Protein AF-A0A1S3XF40-F1 (afdb_monomer_lite)

Foldseek 3Di:
DPPQVVLVVVLVVLVVLLVVLLVVLVVLLVVLVVDPDLVVNVVSLVVNVVSLVVSVVSLVVLVVSLVVCVVPDDPVVSVVSVVVSVVSVVSSVVSVVSSVVSVVVSVVVVVVVVPDPDDDDPPPPPPPVPPDDPVVVVVVVVVVVVVPPD

Sequence (150 aa):
MASSTGVSEELGEIEGQISDIFRALSNGFQKLEKIKDSNRQSRQLEELTGKMKECKRLIKEFDREVKDLEYKNDADTTKMLNEKKQSMIKELNSYVALKKQYASNIENKRVDLFEGPGEGFAEENGLLASNMSNQQLMDQGNRMMDETDQ

pLDDT: mean 76.62, std 19.18, range [36.88, 96.62]

Secondary structure (DSSP, 8-state):
--TTHHHHHHHHHHHHHHHHHHHHHHHHHHHHHH---HHHHHHHHHHHHHHHHHHHHHHHHHHHHHHHHTTTS-HHHHHHHHHHHHHHHHHHHHHHHHHHHHHHHHHHHHHHHHS-S-----TTTTTGGGS--HHHHHHHHHHTSGGG--

Radius of gyration: 26.57 Å; chains: 1; bounding box: 38×33×95 Å

Organism: Nicotiana tabacum (NCBI:txid4097)

Structure (mmCIF, N/CA/C/O backbone):
data_AF-A0A1S3XF40-F1
#
_entry.id   AF-A0A1S3XF40-F1
#
loop_
_atom_site.group_PDB
_atom_site.id
_atom_site.type_symbol
_atom_site.label_atom_id
_atom_site.label_alt_id
_atom_site.label_comp_id
_atom_site.label_asym_id
_atom_site.label_entity_id
_atom_site.label_seq_id
_atom_site.pdbx_PDB_ins_code
_atom_site.Cartn_x
_atom_site.Cartn_y
_atom_site.Cartn_z
_atom_site.occupancy
_atom_site.B_iso_or_equiv
_atom_site.auth_seq_id
_atom_site.auth_comp_id
_atom_site.auth_asym_id
_atom_site.auth_atom_id
_atom_site.pdbx_PDB_model_num
ATOM 1 N N . MET A 1 1 ? 15.224 -13.657 -29.070 1.00 40.84 1 MET A N 1
ATOM 2 C CA . MET A 1 1 ? 14.413 -12.429 -29.242 1.00 40.84 1 MET A CA 1
ATOM 3 C C . MET A 1 1 ? 13.072 -12.548 -28.499 1.00 40.84 1 MET A C 1
ATOM 5 O O . MET A 1 1 ? 12.042 -12.244 -29.074 1.00 40.84 1 MET A O 1
ATOM 9 N N . ALA A 1 2 ? 13.065 -12.998 -27.235 1.00 43.81 2 ALA A N 1
ATOM 10 C CA . ALA A 1 2 ? 11.831 -13.213 -26.454 1.00 43.81 2 ALA A CA 1
ATOM 11 C C . ALA A 1 2 ? 11.806 -12.427 -25.124 1.00 43.81 2 ALA A C 1
ATOM 13 O O . ALA A 1 2 ? 10.839 -12.496 -24.380 1.00 43.81 2 ALA A O 1
ATOM 14 N N . SER A 1 3 ? 12.871 -11.680 -24.819 1.00 51.25 3 SER A N 1
ATOM 15 C CA . SER A 1 3 ? 13.116 -11.105 -23.488 1.00 51.25 3 SER A CA 1
ATOM 16 C C . SER A 1 3 ? 12.654 -9.653 -23.334 1.00 51.25 3 SER A C 1
ATOM 18 O O . SER A 1 3 ? 12.863 -9.075 -22.277 1.00 51.25 3 SER A O 1
ATOM 20 N N . SER A 1 4 ? 12.109 -9.033 -24.383 1.00 47.62 4 SER A N 1
ATOM 21 C CA . SER A 1 4 ? 11.626 -7.640 -24.345 1.00 47.62 4 SER A CA 1
ATOM 22 C C . SER A 1 4 ? 10.108 -7.576 -24.169 1.00 47.62 4 SER A C 1
ATOM 24 O O . SER A 1 4 ? 9.595 -6.678 -23.514 1.00 47.62 4 SER A O 1
ATOM 26 N N . THR A 1 5 ? 9.391 -8.551 -24.735 1.00 53.59 5 THR A N 1
ATOM 27 C CA . THR A 1 5 ? 7.933 -8.680 -24.637 1.00 53.59 5 THR A CA 1
ATOM 28 C C . THR A 1 5 ? 7.480 -9.220 -23.281 1.00 53.59 5 THR A C 1
ATOM 30 O O . THR A 1 5 ? 6.502 -8.706 -22.757 1.00 53.59 5 THR A O 1
ATOM 33 N N . GLY A 1 6 ? 8.207 -10.176 -22.685 1.00 58.50 6 GLY A N 1
ATOM 34 C CA . GLY A 1 6 ? 7.859 -10.735 -21.367 1.00 58.50 6 GLY A CA 1
ATOM 35 C C . GLY A 1 6 ? 7.890 -9.698 -20.239 1.00 58.50 6 GLY A C 1
ATOM 36 O O . GLY A 1 6 ? 6.937 -9.579 -19.489 1.00 58.50 6 GLY A O 1
ATOM 37 N N . VAL A 1 7 ? 8.913 -8.843 -20.209 1.00 59.97 7 VAL A N 1
ATOM 38 C CA . VAL A 1 7 ? 9.074 -7.839 -19.140 1.00 59.97 7 VAL A CA 1
ATOM 39 C C . VAL A 1 7 ? 8.047 -6.694 -19.255 1.00 59.97 7 VAL A C 1
ATOM 41 O O . VAL A 1 7 ? 7.649 -6.092 -18.263 1.00 59.97 7 VAL A O 1
ATOM 44 N N . SER A 1 8 ? 7.554 -6.387 -20.466 1.00 72.25 8 SER A N 1
ATOM 45 C CA . SER A 1 8 ? 6.407 -5.467 -20.621 1.00 72.25 8 SER A CA 1
ATOM 46 C C . SER A 1 8 ? 5.091 -6.075 -20.130 1.00 72.25 8 SER A C 1
ATOM 48 O O . SER A 1 8 ? 4.224 -5.338 -19.664 1.00 72.25 8 SER A O 1
ATOM 50 N N . GLU A 1 9 ? 4.933 -7.396 -20.238 1.00 81.00 9 GLU A N 1
ATOM 51 C CA . GLU A 1 9 ? 3.775 -8.121 -19.707 1.00 81.00 9 GLU A CA 1
ATOM 52 C C . GLU A 1 9 ? 3.818 -8.140 -18.172 1.00 81.00 9 GLU A C 1
ATOM 54 O O . GLU A 1 9 ? 2.855 -7.705 -17.544 1.00 81.00 9 GLU A O 1
ATOM 59 N N . GLU A 1 10 ? 4.974 -8.475 -17.586 1.00 84.25 10 GLU A N 1
ATOM 60 C CA . GLU A 1 10 ? 5.215 -8.454 -16.134 1.00 84.25 10 GLU A CA 1
ATOM 61 C C . GLU A 1 10 ? 4.969 -7.062 -15.531 1.00 84.25 10 GLU A C 1
ATOM 63 O O . GLU A 1 10 ? 4.263 -6.926 -14.526 1.00 84.25 10 GLU A O 1
ATOM 68 N N . LEU A 1 11 ? 5.462 -5.995 -16.178 1.00 85.56 11 LEU A N 1
ATOM 69 C CA . LEU A 1 11 ? 5.140 -4.622 -15.781 1.00 85.56 11 LEU A CA 1
ATOM 70 C C . LEU A 1 11 ? 3.627 -4.389 -15.778 1.00 85.56 11 LEU A C 1
ATOM 72 O O . LEU A 1 11 ? 3.094 -3.922 -14.775 1.00 85.56 11 LEU A O 1
ATOM 76 N N . GLY A 1 12 ? 2.931 -4.730 -16.866 1.00 87.19 12 GLY A N 1
ATOM 77 C CA . GLY A 1 12 ? 1.482 -4.559 -16.976 1.00 87.19 12 GLY A CA 1
ATOM 78 C C . GLY A 1 12 ? 0.698 -5.317 -15.898 1.00 87.19 12 GLY A C 1
ATOM 79 O O . GLY A 1 12 ? -0.267 -4.780 -15.347 1.00 87.19 12 GLY A O 1
ATOM 80 N N . GLU A 1 13 ? 1.136 -6.525 -15.543 1.00 91.81 13 GLU A N 1
ATOM 81 C CA . GLU A 1 13 ? 0.560 -7.311 -14.450 1.00 91.81 13 GLU A CA 1
ATOM 82 C C . GLU A 1 13 ? 0.762 -6.634 -13.091 1.00 91.81 13 GLU A C 1
ATOM 84 O O . GLU A 1 13 ? -0.190 -6.524 -12.310 1.00 91.81 13 GLU A O 1
ATOM 89 N N . ILE A 1 14 ? 1.968 -6.128 -12.813 1.00 91.94 14 ILE A N 1
ATOM 90 C CA . ILE A 1 14 ? 2.262 -5.387 -11.580 1.00 91.94 14 ILE A CA 1
ATOM 91 C C . ILE A 1 14 ? 1.390 -4.126 -11.496 1.00 91.94 14 ILE A C 1
ATOM 93 O O . ILE A 1 14 ? 0.825 -3.832 -10.440 1.00 91.94 14 ILE A O 1
ATOM 97 N N . GLU A 1 15 ? 1.221 -3.394 -12.601 1.00 91.00 15 GLU A N 1
ATOM 98 C CA . GLU A 1 15 ? 0.353 -2.212 -12.642 1.00 91.00 15 GLU A CA 1
ATOM 99 C C . GLU A 1 15 ? -1.112 -2.549 -12.366 1.00 91.00 15 GLU A C 1
ATOM 101 O O . GLU A 1 15 ? -1.773 -1.838 -11.600 1.00 91.00 15 GLU A O 1
ATOM 106 N N . GLY A 1 16 ? -1.612 -3.637 -12.958 1.00 93.94 16 GLY A N 1
ATOM 107 C CA . GLY A 1 16 ? -2.958 -4.145 -12.707 1.00 93.94 16 GLY A CA 1
ATOM 108 C C . GLY A 1 16 ? -3.167 -4.465 -11.228 1.00 93.94 16 GLY A C 1
ATOM 109 O O . GLY A 1 16 ? -4.091 -3.941 -10.604 1.00 93.94 16 GLY A O 1
ATOM 110 N N . GLN A 1 17 ? -2.242 -5.221 -10.631 1.00 95.62 17 GLN A N 1
ATOM 111 C CA . GLN A 1 17 ? -2.291 -5.573 -9.210 1.00 95.62 17 GLN A CA 1
ATOM 112 C C . GLN A 1 17 ? -2.251 -4.338 -8.298 1.00 95.62 17 GLN A C 1
ATOM 114 O O . GLN A 1 17 ? -3.014 -4.252 -7.333 1.00 95.62 17 GLN A O 1
ATOM 119 N N . ILE A 1 18 ? -1.400 -3.351 -8.601 1.00 93.75 18 ILE A N 1
ATOM 120 C CA . ILE A 1 18 ? -1.346 -2.084 -7.855 1.00 93.75 18 ILE A CA 1
ATOM 121 C C . ILE A 1 18 ? -2.694 -1.353 -7.939 1.00 93.75 18 ILE A C 1
ATOM 123 O O . ILE A 1 18 ? -3.200 -0.882 -6.916 1.00 93.75 18 ILE A O 1
ATOM 127 N N . SER A 1 19 ? -3.299 -1.288 -9.128 1.00 94.88 19 SER A N 1
ATOM 128 C CA . SER A 1 19 ? -4.600 -0.645 -9.341 1.00 94.88 19 SER A CA 1
ATOM 129 C C . SER A 1 19 ? -5.721 -1.331 -8.555 1.00 94.88 19 SER A C 1
ATOM 131 O O . SER A 1 19 ? -6.501 -0.664 -7.866 1.00 94.88 19 SER A O 1
ATOM 133 N N . ASP A 1 20 ? -5.765 -2.665 -8.571 1.00 96.62 20 ASP A N 1
ATOM 134 C CA . ASP A 1 20 ? -6.731 -3.441 -7.794 1.00 96.62 20 ASP A CA 1
ATOM 135 C C . ASP A 1 20 ? -6.559 -3.224 -6.288 1.00 96.62 20 ASP A C 1
ATOM 137 O O . ASP A 1 20 ? -7.548 -3.061 -5.561 1.00 96.62 20 ASP A O 1
ATOM 141 N N . ILE A 1 21 ? -5.315 -3.134 -5.803 1.00 95.38 21 ILE A N 1
ATOM 142 C CA . ILE A 1 21 ? -5.056 -2.804 -4.401 1.00 95.38 21 ILE A CA 1
ATOM 143 C C . ILE A 1 21 ? -5.530 -1.387 -4.075 1.00 95.38 21 ILE A C 1
ATOM 145 O O . ILE A 1 21 ? -6.191 -1.214 -3.051 1.00 95.38 21 ILE A O 1
ATOM 149 N N . PHE A 1 22 ? -5.262 -0.379 -4.909 1.00 95.44 22 PHE A N 1
ATOM 150 C CA . PHE A 1 22 ? -5.763 0.979 -4.659 1.00 95.44 22 PHE A CA 1
ATOM 151 C C . PHE A 1 22 ? -7.285 1.036 -4.637 1.00 95.44 22 PHE A C 1
ATOM 153 O O . PHE A 1 22 ? -7.871 1.638 -3.735 1.00 95.44 22 PHE A O 1
ATOM 160 N N . ARG A 1 23 ? -7.949 0.322 -5.546 1.00 96.19 23 ARG A N 1
ATOM 161 C CA . ARG A 1 23 ? -9.406 0.194 -5.538 1.00 96.19 23 ARG A CA 1
ATOM 162 C C . ARG A 1 23 ? -9.901 -0.492 -4.263 1.00 96.19 23 ARG A C 1
ATOM 164 O O . ARG A 1 23 ? -10.892 -0.053 -3.673 1.00 96.19 23 ARG A O 1
ATOM 171 N N . ALA A 1 24 ? -9.226 -1.539 -3.795 1.00 95.12 24 ALA A N 1
ATOM 172 C CA . ALA A 1 24 ? -9.556 -2.203 -2.537 1.00 95.12 24 ALA A CA 1
ATOM 173 C C . ALA A 1 24 ? -9.314 -1.300 -1.314 1.00 95.12 24 ALA A C 1
ATOM 175 O O . ALA A 1 24 ? -10.119 -1.320 -0.382 1.00 95.12 24 ALA A O 1
ATOM 176 N N . LEU A 1 25 ? -8.245 -0.495 -1.321 1.00 94.00 25 LEU A N 1
ATOM 177 C CA . LEU A 1 25 ? -7.934 0.482 -0.277 1.00 94.00 25 LEU A CA 1
ATOM 178 C C . LEU A 1 25 ? -9.000 1.573 -0.219 1.00 94.00 25 LEU A C 1
ATOM 180 O O . LEU A 1 25 ? -9.560 1.795 0.850 1.00 94.00 25 LEU A O 1
ATOM 184 N N . SER A 1 26 ? -9.346 2.178 -1.356 1.00 94.56 26 SER A N 1
ATOM 185 C CA . SER A 1 26 ? -10.400 3.194 -1.458 1.00 94.56 26 SER A CA 1
ATOM 186 C C . SER A 1 26 ? -11.726 2.694 -0.877 1.00 94.56 26 SER A C 1
ATOM 188 O O . SER A 1 26 ? -12.252 3.263 0.083 1.00 94.56 26 SER A O 1
ATOM 190 N N . ASN A 1 27 ? -12.205 1.542 -1.361 1.00 95.44 27 ASN A N 1
ATOM 191 C CA . ASN A 1 27 ? -13.431 0.920 -0.859 1.00 95.44 27 ASN A CA 1
ATOM 192 C C . ASN A 1 27 ? -13.336 0.559 0.630 1.00 95.44 27 ASN A C 1
ATOM 194 O O . ASN A 1 27 ? -14.320 0.639 1.365 1.00 95.44 27 ASN A O 1
ATOM 198 N N . GLY A 1 28 ? -12.159 0.128 1.079 1.00 94.00 28 GLY A N 1
ATOM 199 C CA . GLY A 1 28 ? -11.895 -0.220 2.465 1.00 94.00 28 GLY A CA 1
ATOM 200 C C . GLY A 1 28 ? -11.970 0.978 3.405 1.00 94.00 28 GLY A C 1
ATOM 201 O O . GLY A 1 28 ? -12.676 0.911 4.407 1.00 94.00 28 GLY A O 1
ATOM 202 N N . PHE A 1 29 ? -11.316 2.088 3.063 1.00 91.94 29 PHE A N 1
ATOM 203 C CA . PHE A 1 29 ? -11.369 3.323 3.846 1.00 91.94 29 PHE A CA 1
ATOM 204 C C . PHE A 1 29 ? -12.773 3.935 3.863 1.00 91.94 29 PHE A C 1
ATOM 206 O O . PHE A 1 29 ? -13.247 4.321 4.929 1.00 91.94 29 PHE A O 1
ATOM 213 N N . GLN A 1 30 ? -13.491 3.923 2.735 1.00 92.62 30 GLN A N 1
ATOM 214 C CA . GLN A 1 30 ? -14.895 4.355 2.686 1.00 92.62 30 G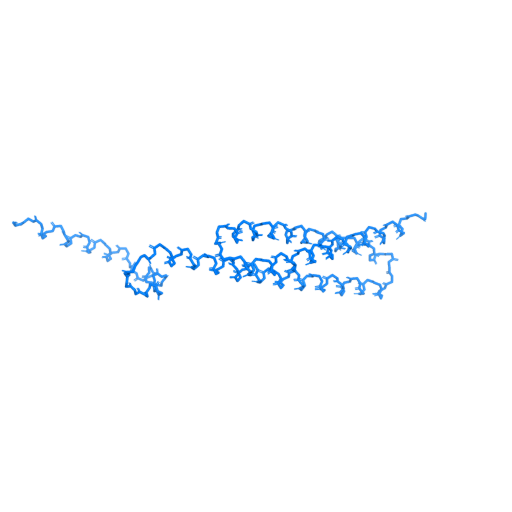LN A CA 1
ATOM 215 C C . GLN A 1 30 ? -15.808 3.511 3.589 1.00 92.62 30 GLN A C 1
ATOM 217 O O . GLN A 1 30 ? -16.757 4.025 4.183 1.00 92.62 30 GLN A O 1
ATOM 222 N N . LYS A 1 31 ? -15.556 2.200 3.696 1.00 91.81 31 LYS A N 1
ATOM 223 C CA . LYS A 1 31 ? -16.274 1.331 4.642 1.00 91.81 31 LYS A CA 1
ATOM 224 C C . LYS A 1 31 ? -15.868 1.629 6.081 1.00 91.81 31 LYS A C 1
ATOM 226 O O . LYS A 1 31 ? -16.739 1.678 6.943 1.00 91.81 31 LYS A O 1
ATOM 231 N N . LEU A 1 32 ? -14.578 1.841 6.333 1.00 89.19 32 LEU A N 1
ATOM 232 C CA . LEU A 1 32 ? -14.027 2.101 7.660 1.00 89.19 32 LEU A CA 1
ATOM 233 C C . LEU A 1 32 ? -14.596 3.381 8.289 1.00 89.19 32 LEU A C 1
ATOM 235 O O . LEU A 1 32 ? -14.893 3.378 9.483 1.00 89.19 32 LEU A O 1
ATOM 239 N N . GLU A 1 33 ? -14.846 4.414 7.482 1.00 86.88 33 GLU A N 1
ATOM 240 C CA . GLU A 1 33 ? -15.521 5.652 7.898 1.00 86.88 33 GLU A CA 1
ATOM 241 C C . GLU A 1 33 ? -16.941 5.408 8.439 1.00 86.88 33 GLU A C 1
ATOM 243 O O . GLU A 1 33 ? -17.379 6.050 9.391 1.00 86.88 33 GLU A O 1
ATOM 248 N N . LYS A 1 34 ? -17.661 4.434 7.866 1.00 89.69 34 LYS A N 1
ATOM 249 C CA . LYS A 1 34 ? -19.052 4.112 8.230 1.00 89.69 34 LYS A CA 1
ATOM 250 C C . LYS A 1 34 ? -19.162 3.212 9.462 1.00 89.69 34 LYS A C 1
ATOM 252 O O . LYS A 1 34 ? -20.243 3.096 10.044 1.00 89.69 34 LYS A O 1
ATOM 257 N N . ILE A 1 35 ? -18.082 2.535 9.850 1.00 88.75 35 ILE A N 1
ATOM 258 C CA . ILE A 1 35 ? -18.073 1.646 11.015 1.00 88.75 35 ILE A CA 1
ATOM 259 C C . ILE A 1 35 ? -17.949 2.499 12.279 1.00 88.75 35 ILE A C 1
ATOM 261 O O . ILE A 1 35 ? -16.997 3.250 12.436 1.00 88.75 35 ILE A O 1
ATOM 265 N N . LYS A 1 36 ? -18.892 2.350 13.212 1.00 85.81 36 LYS A N 1
ATOM 266 C CA . LYS A 1 36 ? -18.864 3.065 14.501 1.00 85.81 36 LYS A CA 1
ATOM 267 C C . LYS A 1 36 ? -18.094 2.326 15.597 1.00 85.81 36 LYS A C 1
ATOM 269 O O . LYS A 1 36 ? -17.612 2.955 16.529 1.00 85.81 36 LYS A O 1
ATOM 274 N N . ASP A 1 37 ? -17.999 1.003 15.486 1.00 87.44 37 ASP A N 1
ATOM 275 C CA . ASP A 1 37 ? -17.335 0.150 16.470 1.00 87.44 37 ASP A CA 1
ATOM 276 C C . ASP A 1 37 ? -15.807 0.206 16.320 1.00 87.44 37 ASP A C 1
ATOM 278 O O . ASP A 1 37 ? -15.254 -0.242 15.312 1.00 87.44 37 ASP A O 1
ATOM 282 N N . SER A 1 38 ? -15.123 0.727 17.340 1.00 85.38 38 SER A N 1
ATOM 283 C CA . SER A 1 38 ? -13.670 0.938 17.337 1.00 85.38 38 SER A CA 1
ATOM 284 C C . SER A 1 38 ? -12.865 -0.361 17.188 1.00 85.38 38 SER A C 1
ATOM 286 O O . SER A 1 38 ? -11.792 -0.357 16.583 1.00 85.38 38 SER A O 1
ATOM 288 N N . ASN A 1 39 ? -13.365 -1.494 17.693 1.00 86.88 39 ASN A N 1
ATOM 289 C CA . ASN A 1 39 ? -12.683 -2.788 17.572 1.00 86.88 39 ASN A CA 1
ATOM 290 C C . ASN A 1 39 ? -12.723 -3.314 16.132 1.00 86.88 39 ASN A C 1
ATOM 292 O O . ASN A 1 39 ? -11.714 -3.781 15.601 1.00 86.88 39 ASN A O 1
ATOM 296 N N . ARG A 1 40 ? -13.869 -3.181 15.463 1.00 89.50 40 ARG A N 1
ATOM 297 C CA . ARG A 1 40 ? -14.043 -3.503 14.046 1.00 89.50 40 ARG A CA 1
ATOM 298 C C . ARG A 1 40 ? -13.277 -2.533 13.154 1.00 89.50 40 ARG A C 1
ATOM 300 O O . ARG A 1 40 ? -12.654 -2.996 12.202 1.00 89.50 40 ARG A O 1
ATOM 307 N N . GLN A 1 41 ? -13.270 -1.233 13.468 1.00 89.69 41 GLN A N 1
ATOM 308 C CA . GLN A 1 41 ? -12.439 -0.253 12.758 1.00 89.69 41 GLN A CA 1
ATOM 309 C C . GLN A 1 41 ? -10.957 -0.629 12.842 1.00 89.69 41 GLN A C 1
ATOM 311 O O . GLN A 1 41 ? -10.280 -0.647 11.819 1.00 89.69 41 GLN A O 1
ATOM 316 N N . SER A 1 42 ? -10.469 -1.001 14.029 1.00 88.62 42 SER A N 1
ATOM 317 C CA . SER A 1 42 ? -9.073 -1.402 14.236 1.00 88.62 42 SER A CA 1
ATOM 318 C C . SER A 1 42 ? -8.689 -2.637 13.409 1.00 88.62 42 SER A C 1
ATOM 320 O O . SER A 1 42 ? -7.680 -2.599 12.706 1.00 88.62 42 SER A O 1
ATOM 322 N N . ARG A 1 43 ? -9.528 -3.686 13.389 1.00 91.81 43 ARG A N 1
ATOM 323 C CA . ARG A 1 43 ? -9.299 -4.880 12.548 1.00 91.81 43 ARG A CA 1
ATOM 324 C C . ARG A 1 43 ? -9.270 -4.546 11.055 1.00 91.81 43 ARG A C 1
ATOM 326 O O . ARG A 1 43 ? -8.356 -4.961 10.352 1.00 91.81 43 ARG A O 1
ATOM 333 N N . GLN A 1 44 ? -10.233 -3.756 10.577 1.00 91.62 44 GLN A N 1
ATOM 334 C CA . GLN A 1 44 ? -10.258 -3.326 9.174 1.00 91.62 44 GLN A CA 1
ATOM 335 C C . GLN A 1 44 ? -9.028 -2.479 8.820 1.00 91.62 44 GLN A C 1
ATOM 337 O O . GLN A 1 44 ? -8.461 -2.631 7.741 1.00 91.62 44 GLN A O 1
ATOM 342 N N . LEU A 1 45 ? -8.576 -1.613 9.731 1.00 92.00 45 LEU A N 1
ATOM 343 C CA . LEU A 1 45 ? -7.384 -0.797 9.520 1.00 92.00 45 LEU A CA 1
ATOM 344 C C . LEU A 1 45 ? -6.118 -1.654 9.389 1.00 92.00 45 LEU A C 1
ATOM 346 O O . LEU A 1 45 ? -5.233 -1.322 8.597 1.00 92.00 45 LEU A O 1
ATOM 350 N N . GLU A 1 46 ? -6.027 -2.756 10.133 1.00 93.25 46 GLU A N 1
ATOM 351 C CA . GLU A 1 46 ? -4.928 -3.717 10.030 1.00 93.25 46 GLU A CA 1
ATOM 352 C C . GLU A 1 46 ? -4.916 -4.424 8.666 1.00 93.25 46 GLU A C 1
ATOM 354 O O . GLU A 1 46 ? -3.878 -4.451 8.001 1.00 93.25 46 GLU A O 1
ATOM 359 N N . GLU A 1 47 ? -6.075 -4.884 8.182 1.00 94.25 47 GLU A N 1
ATOM 360 C CA . GLU A 1 47 ? -6.206 -5.475 6.842 1.00 94.25 47 GLU A CA 1
ATOM 361 C C . GLU A 1 47 ? -5.811 -4.486 5.733 1.00 94.25 47 GLU A C 1
ATOM 363 O O . GLU A 1 47 ? -5.076 -4.833 4.802 1.00 94.25 47 GLU A O 1
ATOM 368 N N . LEU A 1 48 ? -6.259 -3.228 5.835 1.00 93.88 48 LEU A N 1
ATOM 369 C CA . LEU A 1 48 ? -5.869 -2.173 4.894 1.00 93.88 48 LEU A CA 1
ATOM 370 C C . LEU A 1 48 ? -4.371 -1.884 4.974 1.00 93.88 48 LEU A C 1
ATOM 372 O O . LEU A 1 48 ? -3.726 -1.670 3.949 1.00 93.88 48 LEU A O 1
ATOM 376 N N . THR A 1 49 ? -3.789 -1.930 6.173 1.00 93.19 49 THR A N 1
ATOM 377 C CA . THR A 1 49 ? -2.341 -1.780 6.370 1.00 93.19 49 THR A CA 1
ATOM 378 C C . THR A 1 49 ? -1.567 -2.913 5.696 1.00 93.19 49 THR A C 1
ATOM 380 O O . THR A 1 49 ? -0.529 -2.654 5.086 1.00 93.19 49 THR A O 1
ATOM 383 N N . GLY A 1 50 ? -2.074 -4.148 5.743 1.00 95.06 50 GLY A N 1
ATOM 384 C CA . GLY A 1 50 ? -1.521 -5.277 4.990 1.00 95.06 50 GLY A CA 1
ATOM 385 C C . GLY A 1 50 ? -1.495 -5.003 3.484 1.00 95.06 50 GLY A C 1
ATOM 386 O O . GLY A 1 50 ? -0.442 -5.100 2.856 1.00 95.06 50 GLY A O 1
ATOM 387 N N . LYS A 1 51 ? -2.617 -4.539 2.924 1.00 94.38 51 LYS A N 1
ATOM 388 C CA . LYS A 1 51 ? -2.715 -4.163 1.503 1.00 94.38 51 LYS A CA 1
ATOM 389 C C . LYS A 1 51 ? -1.771 -3.020 1.116 1.00 94.38 51 LYS A C 1
ATOM 391 O O . LYS A 1 51 ? -1.147 -3.080 0.064 1.00 94.38 51 LYS A O 1
ATOM 396 N N . MET A 1 52 ? -1.594 -2.010 1.972 1.00 94.19 52 MET A N 1
ATOM 397 C CA . MET A 1 52 ? -0.612 -0.938 1.738 1.00 94.19 52 MET A CA 1
ATOM 398 C C . MET A 1 52 ? 0.829 -1.462 1.696 1.00 94.19 52 MET A C 1
ATOM 400 O O . MET A 1 52 ? 1.626 -0.996 0.882 1.00 94.19 52 MET A O 1
ATOM 404 N N . LYS A 1 53 ? 1.180 -2.427 2.559 1.00 95.38 53 LYS A N 1
ATOM 405 C CA . LYS A 1 53 ? 2.505 -3.067 2.532 1.00 95.38 53 LYS A CA 1
ATOM 406 C C . LYS A 1 53 ? 2.718 -3.844 1.235 1.00 95.38 53 LYS A C 1
ATOM 408 O O . LYS A 1 53 ? 3.796 -3.729 0.658 1.00 95.38 53 LYS A O 1
ATOM 413 N N . GLU A 1 54 ? 1.699 -4.561 0.766 1.00 95.12 54 GLU A N 1
ATOM 414 C CA . GLU A 1 54 ? 1.776 -5.293 -0.500 1.00 95.12 54 GLU A CA 1
ATOM 415 C C . GLU A 1 54 ? 1.883 -4.348 -1.700 1.00 95.12 54 GLU A C 1
ATOM 417 O O . GLU A 1 54 ? 2.784 -4.502 -2.518 1.00 95.12 54 GLU A O 1
ATOM 422 N N . CYS A 1 55 ? 1.083 -3.278 -1.746 1.00 94.94 55 CYS A N 1
ATOM 423 C CA . CYS A 1 55 ? 1.221 -2.236 -2.769 1.00 94.94 55 CYS A CA 1
ATOM 424 C C . CYS A 1 55 ? 2.636 -1.634 -2.775 1.00 94.94 55 CYS A C 1
ATOM 426 O O . CYS A 1 55 ? 3.254 -1.484 -3.825 1.00 94.94 55 CYS A O 1
ATOM 428 N N . LYS A 1 56 ? 3.221 -1.371 -1.597 1.00 95.12 56 LYS A N 1
ATOM 429 C CA . LYS A 1 56 ? 4.613 -0.905 -1.495 1.00 95.12 56 LYS A CA 1
ATOM 430 C C . LYS A 1 56 ? 5.621 -1.923 -2.043 1.00 95.12 56 LYS A C 1
ATOM 432 O O . LYS A 1 56 ? 6.649 -1.508 -2.577 1.00 95.12 56 LYS A O 1
ATOM 437 N N . ARG A 1 57 ? 5.372 -3.228 -1.877 1.00 95.94 57 ARG A N 1
ATOM 438 C CA . ARG A 1 57 ? 6.210 -4.303 -2.433 1.00 95.94 57 ARG A CA 1
ATOM 439 C C . ARG A 1 57 ? 6.130 -4.300 -3.958 1.00 95.94 57 ARG A C 1
ATOM 441 O O . ARG A 1 57 ? 7.175 -4.234 -4.595 1.00 95.94 57 ARG A O 1
ATOM 448 N N . LEU A 1 58 ? 4.921 -4.252 -4.509 1.00 93.81 58 LEU A N 1
ATOM 449 C CA . LEU A 1 58 ? 4.680 -4.204 -5.952 1.00 93.81 58 LEU A CA 1
ATOM 450 C C . LEU A 1 58 ? 5.272 -2.950 -6.603 1.00 93.81 58 LEU A C 1
ATOM 452 O O . LEU A 1 58 ? 5.927 -3.056 -7.627 1.00 93.81 58 LEU A O 1
ATOM 456 N N . ILE A 1 59 ? 5.158 -1.770 -5.984 1.00 92.44 59 ILE A N 1
ATOM 457 C CA . IL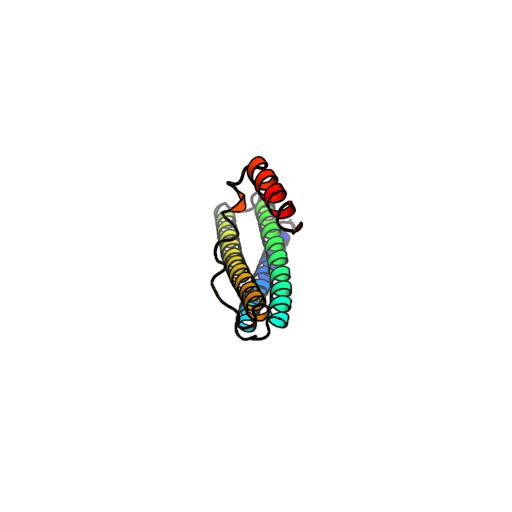E A 1 59 ? 5.794 -0.542 -6.505 1.00 92.44 59 ILE A CA 1
ATOM 458 C C . ILE A 1 59 ? 7.327 -0.678 -6.560 1.00 92.44 59 ILE A C 1
ATOM 460 O O . ILE A 1 59 ? 7.966 -0.145 -7.466 1.00 92.44 59 ILE A O 1
ATOM 464 N N . LYS A 1 60 ? 7.944 -1.378 -5.598 1.00 94.00 60 LYS A N 1
ATOM 465 C CA . LYS A 1 60 ? 9.390 -1.658 -5.641 1.00 94.00 60 LYS A CA 1
ATOM 466 C C . LYS A 1 60 ? 9.752 -2.671 -6.724 1.00 94.00 60 LYS A C 1
ATOM 468 O O . LYS A 1 60 ? 10.826 -2.558 -7.303 1.00 94.00 60 LYS A O 1
ATOM 473 N N . GLU A 1 61 ? 8.889 -3.652 -6.960 1.00 93.06 61 GLU A N 1
ATOM 474 C CA . GLU A 1 61 ? 9.036 -4.631 -8.039 1.00 93.06 61 GLU A CA 1
ATOM 475 C C . GLU A 1 61 ? 8.928 -3.935 -9.402 1.00 93.06 61 GLU A C 1
ATOM 477 O O . GLU A 1 61 ? 9.833 -4.068 -10.216 1.00 93.06 61 GLU A O 1
ATOM 482 N N . PHE A 1 62 ? 7.944 -3.045 -9.567 1.00 90.12 62 PHE A N 1
ATOM 483 C CA . PHE A 1 62 ? 7.807 -2.163 -10.724 1.00 90.12 62 PHE A CA 1
ATOM 484 C C . PHE A 1 62 ? 9.067 -1.312 -10.953 1.00 90.12 62 PHE A C 1
ATOM 486 O O . PHE A 1 62 ? 9.583 -1.262 -12.060 1.00 90.12 62 PHE A O 1
ATOM 493 N N . ASP A 1 63 ? 9.621 -0.669 -9.914 1.00 89.94 63 ASP A N 1
ATOM 494 C CA . ASP A 1 63 ? 10.874 0.105 -10.036 1.00 89.94 63 ASP A CA 1
ATOM 495 C C . ASP A 1 63 ? 12.060 -0.755 -10.490 1.00 89.94 63 ASP A C 1
ATOM 497 O O . ASP A 1 63 ? 12.911 -0.287 -11.246 1.00 89.94 63 ASP A O 1
ATOM 501 N N . ARG A 1 64 ? 12.127 -2.007 -10.026 1.00 89.75 64 ARG A N 1
ATOM 502 C CA . ARG A 1 64 ? 13.182 -2.948 -10.408 1.00 89.75 64 ARG A CA 1
ATOM 503 C C . ARG A 1 64 ? 13.052 -3.364 -11.872 1.00 89.75 64 ARG A C 1
ATOM 505 O O . ARG A 1 64 ? 14.054 -3.340 -12.577 1.00 89.75 64 ARG A O 1
ATOM 512 N N . GLU A 1 65 ? 11.843 -3.693 -12.307 1.00 86.38 65 GLU A N 1
ATOM 513 C CA . GLU A 1 65 ? 11.529 -4.068 -13.690 1.00 86.38 65 GLU A CA 1
ATOM 514 C C . GLU A 1 65 ? 11.788 -2.912 -14.664 1.00 86.38 65 GLU A C 1
ATOM 516 O O . GLU A 1 65 ? 12.440 -3.088 -15.692 1.00 86.38 65 GLU A O 1
ATOM 521 N N . VAL A 1 66 ? 11.378 -1.689 -14.301 1.00 85.69 66 VAL A N 1
ATOM 522 C CA . VAL A 1 66 ? 11.679 -0.483 -15.088 1.00 85.69 66 VAL A CA 1
ATOM 523 C C . VAL A 1 66 ? 13.189 -0.311 -15.262 1.00 85.69 66 VAL A C 1
ATOM 525 O O . VAL A 1 66 ? 13.635 -0.049 -16.374 1.00 85.69 66 VAL A O 1
ATOM 528 N N . LYS A 1 67 ? 13.982 -0.510 -14.200 1.00 85.50 67 LYS A N 1
ATOM 529 C CA . LYS A 1 67 ? 15.452 -0.417 -14.251 1.00 85.50 67 LYS A CA 1
ATOM 530 C C . LYS A 1 67 ? 16.111 -1.500 -15.103 1.00 85.50 67 LYS A C 1
ATOM 532 O O . LYS A 1 67 ? 17.112 -1.213 -15.753 1.00 85.50 67 LYS A O 1
ATOM 537 N N . ASP A 1 68 ? 15.582 -2.724 -15.117 1.00 82.94 68 ASP A N 1
ATOM 538 C CA . ASP A 1 68 ? 16.087 -3.780 -16.011 1.00 82.94 68 ASP A CA 1
ATOM 539 C C . ASP A 1 68 ? 15.858 -3.407 -17.485 1.00 82.94 68 ASP A C 1
ATOM 541 O O . ASP A 1 68 ? 16.701 -3.644 -18.358 1.00 82.94 68 ASP A O 1
ATOM 545 N N . LEU A 1 69 ? 14.741 -2.727 -17.748 1.00 75.75 69 LEU A N 1
ATOM 546 C CA . LEU A 1 69 ? 14.358 -2.259 -19.073 1.00 75.75 69 LEU A CA 1
ATOM 547 C C . LEU A 1 69 ? 14.997 -0.941 -19.505 1.00 75.75 69 LEU A C 1
ATOM 549 O O . LEU A 1 69 ? 15.019 -0.679 -20.706 1.00 75.75 69 LEU A O 1
ATOM 553 N N . GLU A 1 70 ? 15.567 -0.143 -18.598 1.00 74.31 70 GLU A N 1
ATOM 554 C CA . GLU A 1 70 ? 16.245 1.120 -18.945 1.00 74.31 70 GLU A CA 1
ATOM 555 C C . GLU A 1 70 ? 17.366 0.929 -19.980 1.00 74.31 70 GLU A C 1
ATOM 557 O O . GLU A 1 70 ? 17.637 1.832 -20.765 1.00 74.31 70 GLU A O 1
ATOM 562 N N . TYR A 1 71 ? 17.984 -0.256 -20.038 1.00 68.56 71 TYR A N 1
ATOM 563 C CA . TYR A 1 71 ? 19.015 -0.582 -21.032 1.00 68.56 71 TYR A CA 1
ATOM 564 C C . TYR A 1 71 ? 18.462 -0.933 -22.423 1.00 68.56 71 TYR A C 1
ATOM 566 O O . TYR A 1 71 ? 19.228 -0.990 -23.385 1.00 68.56 71 TYR A O 1
ATOM 574 N N . LYS A 1 72 ? 17.160 -1.223 -22.529 1.00 70.44 72 LYS A N 1
ATOM 575 C CA . LYS A 1 72 ? 16.493 -1.717 -23.747 1.00 70.44 72 LYS A CA 1
ATOM 576 C C . LYS A 1 72 ? 15.434 -0.753 -24.291 1.00 70.44 72 LYS A C 1
ATOM 578 O O . LYS A 1 72 ? 15.080 -0.879 -25.459 1.00 70.44 72 LYS A O 1
ATOM 583 N N . ASN A 1 73 ? 14.929 0.160 -23.462 1.00 72.81 73 ASN A N 1
ATOM 584 C CA . ASN A 1 73 ? 13.859 1.091 -23.806 1.00 72.81 73 ASN A CA 1
ATOM 585 C C . ASN A 1 73 ? 14.386 2.479 -24.185 1.00 72.81 73 ASN A C 1
ATOM 587 O O . ASN A 1 73 ? 15.388 2.957 -23.654 1.00 72.81 73 ASN A O 1
ATOM 591 N N . ASP A 1 74 ? 13.647 3.158 -25.061 1.00 77.62 74 ASP A N 1
ATOM 592 C CA . ASP A 1 74 ? 13.878 4.560 -25.385 1.00 77.62 74 ASP A CA 1
ATOM 593 C C . ASP A 1 74 ? 13.628 5.472 -24.174 1.00 77.62 74 ASP A C 1
ATOM 595 O O . ASP A 1 74 ? 12.784 5.207 -23.309 1.00 77.62 74 ASP A O 1
ATOM 599 N N . ALA A 1 75 ? 14.343 6.599 -24.135 1.00 81.06 75 ALA A N 1
ATOM 600 C CA . ALA A 1 75 ? 14.292 7.555 -23.027 1.00 81.06 75 ALA A CA 1
ATOM 601 C C . ALA A 1 75 ? 12.868 8.071 -22.728 1.00 81.06 75 ALA A C 1
ATOM 603 O O . ALA A 1 75 ? 12.554 8.376 -21.577 1.00 81.06 75 ALA A O 1
ATOM 604 N N . ASP A 1 76 ? 12.003 8.141 -23.744 1.00 82.06 76 ASP A N 1
ATOM 605 C CA . ASP A 1 76 ? 10.608 8.569 -23.603 1.00 82.06 76 ASP A CA 1
ATOM 606 C C . ASP A 1 76 ? 9.763 7.540 -22.827 1.00 82.06 76 ASP A C 1
ATOM 608 O O . ASP A 1 76 ? 9.074 7.886 -21.865 1.00 82.06 76 ASP A O 1
ATOM 612 N N . THR A 1 77 ? 9.914 6.249 -23.140 1.00 81.81 77 THR A N 1
ATOM 613 C CA . THR A 1 77 ? 9.241 5.149 -22.430 1.00 81.81 77 THR A CA 1
ATOM 614 C C . THR A 1 77 ? 9.708 5.056 -20.979 1.00 81.81 77 THR A C 1
ATOM 616 O O . THR A 1 77 ? 8.892 4.961 -20.061 1.00 81.81 77 THR A O 1
ATOM 619 N N . THR A 1 78 ? 11.017 5.160 -20.745 1.00 82.62 78 THR A N 1
ATOM 620 C CA . THR A 1 78 ? 11.596 5.182 -19.393 1.00 82.62 78 THR A CA 1
ATOM 621 C C . THR A 1 78 ? 11.075 6.358 -18.568 1.00 82.62 78 THR A C 1
ATOM 623 O O . THR A 1 78 ? 10.790 6.214 -17.373 1.00 82.62 78 THR A O 1
ATOM 626 N N . LYS A 1 79 ? 10.918 7.532 -19.189 1.00 88.06 79 LYS A N 1
ATOM 627 C CA . LYS A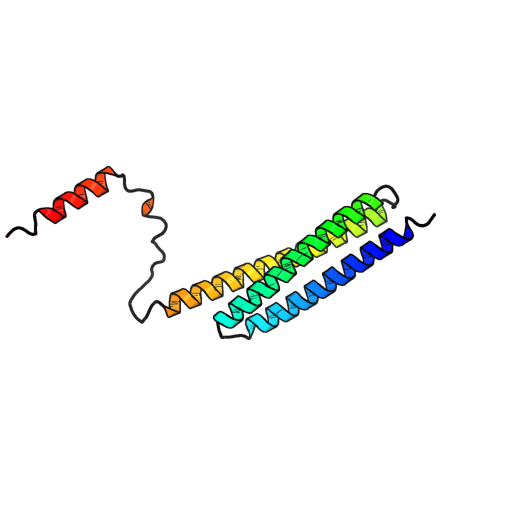 1 79 ? 10.346 8.710 -18.536 1.00 88.06 79 LYS A CA 1
ATOM 628 C C . LYS A 1 79 ? 8.886 8.470 -18.147 1.00 88.06 79 LYS A C 1
ATOM 630 O O . LYS A 1 79 ? 8.550 8.662 -16.978 1.00 88.06 79 LYS A O 1
ATOM 635 N N . MET A 1 80 ? 8.058 7.979 -19.071 1.00 87.38 80 MET A N 1
ATOM 636 C CA . MET A 1 80 ? 6.643 7.685 -18.818 1.00 87.38 80 MET A CA 1
ATOM 637 C C . MET A 1 80 ? 6.459 6.673 -17.673 1.00 87.38 80 MET A C 1
ATOM 639 O O . MET A 1 80 ? 5.640 6.888 -16.776 1.00 87.38 80 MET A O 1
ATOM 643 N N . LEU A 1 81 ? 7.252 5.595 -17.652 1.00 86.69 81 LEU A N 1
ATOM 644 C CA . LEU A 1 81 ? 7.217 4.587 -16.585 1.00 86.69 81 LEU A CA 1
ATOM 645 C C . LEU A 1 81 ? 7.618 5.179 -15.225 1.00 86.69 81 LEU A C 1
ATOM 647 O O . LEU A 1 81 ? 6.979 4.906 -14.206 1.00 86.69 81 LEU A O 1
ATOM 651 N N . ASN A 1 82 ? 8.628 6.053 -15.195 1.00 88.44 82 ASN A N 1
ATOM 652 C CA . ASN A 1 82 ? 9.021 6.750 -13.973 1.00 88.44 82 ASN A CA 1
ATOM 653 C C . ASN A 1 82 ? 7.947 7.725 -13.471 1.00 88.44 82 ASN A C 1
ATOM 655 O O . ASN A 1 82 ? 7.705 7.785 -12.264 1.00 88.44 82 ASN A O 1
ATOM 659 N N . GLU A 1 83 ? 7.276 8.462 -14.357 1.00 91.88 83 GLU A N 1
ATOM 660 C CA . GLU A 1 83 ? 6.147 9.326 -13.986 1.00 91.88 83 GLU A CA 1
ATOM 661 C C . GLU A 1 83 ? 4.995 8.509 -13.390 1.00 91.88 83 GLU A C 1
ATOM 663 O O . GLU A 1 83 ? 4.441 8.870 -12.345 1.00 91.88 83 GLU A O 1
ATOM 668 N N . LYS A 1 84 ? 4.693 7.354 -13.990 1.00 90.06 84 LYS A N 1
ATOM 669 C CA . LYS A 1 84 ? 3.647 6.440 -13.521 1.00 90.06 84 LYS A CA 1
ATOM 670 C C . LYS A 1 84 ? 3.972 5.861 -12.142 1.00 90.06 84 LYS A C 1
ATOM 672 O O . LYS A 1 84 ? 3.142 5.942 -11.234 1.00 90.06 84 LYS A O 1
ATOM 677 N N . LYS A 1 85 ? 5.221 5.433 -11.928 1.00 91.81 85 LYS A N 1
ATOM 678 C CA . LYS A 1 85 ? 5.742 5.046 -10.606 1.00 91.81 85 LYS A CA 1
ATOM 679 C C . LYS A 1 85 ? 5.543 6.155 -9.572 1.00 91.81 85 LYS A C 1
ATOM 681 O O . LYS A 1 85 ? 5.063 5.899 -8.469 1.00 91.81 85 LYS A O 1
ATOM 686 N N . GLN A 1 86 ? 5.903 7.396 -9.906 1.00 93.31 86 GLN A N 1
ATOM 687 C CA . GLN A 1 86 ? 5.744 8.526 -8.986 1.00 93.31 86 GLN A CA 1
ATOM 688 C C . GLN A 1 86 ? 4.275 8.783 -8.638 1.00 93.31 86 GLN A C 1
ATOM 690 O O . GLN A 1 86 ? 3.973 9.103 -7.488 1.00 93.31 86 GLN A O 1
ATOM 695 N N . SER A 1 87 ? 3.361 8.605 -9.594 1.00 93.88 87 SER A N 1
ATOM 696 C CA . SER A 1 87 ? 1.920 8.683 -9.339 1.00 93.88 87 SER A CA 1
ATOM 697 C C . SER A 1 87 ? 1.472 7.636 -8.313 1.00 93.88 87 SER A C 1
ATOM 699 O O . SER A 1 87 ? 0.865 7.988 -7.301 1.00 93.88 87 SER A O 1
ATOM 701 N N . MET A 1 88 ? 1.872 6.372 -8.494 1.00 92.31 88 MET A N 1
ATOM 702 C CA . MET A 1 88 ? 1.543 5.283 -7.562 1.00 92.31 88 MET A CA 1
ATOM 703 C C . MET A 1 88 ? 2.105 5.535 -6.155 1.00 92.31 88 MET A C 1
ATOM 705 O O . MET A 1 88 ? 1.422 5.315 -5.157 1.00 92.31 88 MET A O 1
ATOM 709 N N . ILE A 1 89 ? 3.335 6.050 -6.047 1.00 93.44 89 ILE A N 1
ATOM 710 C CA . ILE A 1 89 ? 3.942 6.410 -4.753 1.00 93.44 89 ILE A CA 1
ATOM 711 C C . ILE A 1 89 ? 3.129 7.504 -4.056 1.00 93.44 89 ILE A C 1
ATOM 713 O O . ILE A 1 89 ? 2.865 7.409 -2.854 1.00 93.44 89 ILE A O 1
ATOM 717 N N . LYS A 1 90 ? 2.740 8.554 -4.788 1.00 95.50 90 LYS A N 1
ATOM 718 C CA . LYS A 1 90 ? 1.929 9.649 -4.240 1.00 95.50 90 LYS A CA 1
ATOM 719 C C . LYS A 1 90 ? 0.579 9.137 -3.749 1.00 95.50 90 LYS A C 1
ATOM 721 O O . LYS A 1 90 ? 0.185 9.462 -2.633 1.00 95.50 90 LYS A O 1
ATOM 726 N N . GLU A 1 91 ? -0.087 8.302 -4.537 1.00 94.38 91 GLU A N 1
ATOM 727 C CA . GLU A 1 91 ? -1.372 7.718 -4.165 1.00 94.38 91 GLU A CA 1
ATOM 728 C C . GLU A 1 91 ? -1.260 6.817 -2.922 1.00 94.38 91 GLU A C 1
ATOM 730 O O . GLU A 1 91 ? -2.032 6.971 -1.973 1.00 94.38 91 GLU A O 1
ATOM 735 N N . LEU A 1 92 ? -0.234 5.961 -2.846 1.00 94.12 92 LEU A N 1
ATOM 736 C CA . LEU A 1 92 ? 0.040 5.159 -1.650 1.00 94.12 92 LEU A CA 1
ATOM 737 C C . LEU A 1 92 ? 0.281 6.037 -0.413 1.00 94.12 92 LEU A C 1
ATOM 739 O O . LEU A 1 92 ? -0.236 5.738 0.664 1.00 94.12 92 LEU A O 1
ATOM 743 N N . ASN A 1 93 ? 1.036 7.128 -0.550 1.00 92.56 93 ASN A N 1
ATOM 744 C CA . ASN A 1 93 ? 1.289 8.054 0.554 1.00 92.56 93 ASN A CA 1
ATOM 745 C C . ASN A 1 93 ? 0.002 8.727 1.059 1.00 92.56 93 ASN A C 1
ATOM 747 O O . ASN A 1 93 ? -0.148 8.888 2.272 1.00 92.56 93 ASN A O 1
ATOM 751 N N . SER A 1 94 ? -0.952 9.047 0.178 1.00 95.50 94 SER A N 1
ATOM 752 C CA . SER A 1 94 ? -2.278 9.539 0.582 1.00 95.50 94 SER A CA 1
ATOM 753 C C . SER A 1 94 ? -3.021 8.519 1.451 1.00 95.50 94 SER A C 1
ATOM 755 O O . SER A 1 94 ? -3.550 8.872 2.506 1.00 95.50 94 SER A O 1
ATOM 757 N N . TYR A 1 95 ? -2.993 7.232 1.087 1.00 91.94 95 TYR A N 1
ATOM 758 C CA . TYR A 1 95 ? -3.581 6.170 1.916 1.00 91.94 95 TYR A CA 1
ATOM 759 C C . TYR A 1 95 ? -2.834 5.960 3.240 1.00 91.94 95 TYR A C 1
ATOM 761 O O . TYR A 1 95 ? -3.462 5.688 4.264 1.00 91.94 95 TYR A O 1
ATOM 769 N N . VAL A 1 96 ? -1.509 6.135 3.265 1.00 92.81 96 VAL A N 1
ATOM 770 C CA . VAL A 1 96 ? -0.721 6.102 4.509 1.00 92.81 96 VAL A CA 1
ATOM 771 C C . VAL A 1 96 ? -1.112 7.254 5.439 1.00 92.81 96 VAL A C 1
ATOM 773 O O . VAL A 1 96 ? -1.211 7.046 6.650 1.00 92.81 96 VAL A O 1
ATOM 776 N N . ALA A 1 97 ? -1.361 8.450 4.903 1.00 92.88 97 ALA A N 1
ATOM 777 C CA . ALA A 1 97 ? -1.852 9.582 5.685 1.00 92.88 97 ALA A CA 1
ATOM 778 C C . ALA A 1 97 ? -3.251 9.301 6.260 1.00 92.88 97 ALA A C 1
ATOM 780 O O . ALA A 1 97 ? -3.446 9.436 7.469 1.00 92.88 97 ALA A O 1
ATOM 781 N N . LEU A 1 98 ? -4.177 8.793 5.437 1.00 90.12 98 LEU A N 1
ATOM 782 C CA . LEU A 1 98 ? -5.507 8.366 5.890 1.00 90.12 98 LEU A CA 1
ATOM 783 C C . LEU A 1 98 ? -5.411 7.311 6.998 1.00 90.12 98 LEU A C 1
ATOM 785 O O . LEU A 1 98 ? -6.068 7.425 8.031 1.00 90.12 98 LEU A O 1
ATOM 789 N N . LYS A 1 99 ? -4.537 6.310 6.841 1.00 92.00 99 LYS A N 1
ATOM 790 C CA . LYS A 1 99 ? -4.295 5.284 7.864 1.00 92.00 99 LYS A CA 1
ATOM 791 C C . LYS A 1 99 ? -3.881 5.887 9.199 1.00 92.00 99 LYS A C 1
ATOM 793 O O . LYS A 1 99 ? -4.350 5.427 10.237 1.00 92.00 99 LYS A O 1
ATOM 798 N N . LYS A 1 100 ? -2.972 6.868 9.181 1.00 91.06 100 LYS A N 1
ATOM 799 C CA . LYS A 1 100 ? -2.508 7.552 10.396 1.00 91.06 100 LYS A CA 1
ATOM 800 C C . LYS A 1 100 ? -3.655 8.301 11.067 1.00 91.06 100 LYS A C 1
ATOM 802 O O . LYS A 1 100 ? -3.860 8.107 12.256 1.00 91.06 100 LYS A O 1
ATOM 807 N N . GLN A 1 101 ? -4.442 9.049 10.295 1.00 89.00 101 GLN A N 1
ATOM 808 C CA . GLN A 1 101 ? -5.606 9.775 10.805 1.00 89.00 101 GLN A CA 1
ATOM 809 C C . GLN A 1 101 ? -6.624 8.832 11.469 1.00 89.00 101 GLN A C 1
ATOM 811 O O . GLN A 1 101 ? -7.064 9.079 12.587 1.00 89.00 101 GLN A O 1
ATOM 816 N N . TYR A 1 102 ? -6.958 7.710 10.825 1.00 86.44 102 TYR A N 1
ATOM 817 C CA . TYR A 1 102 ? -7.878 6.729 11.408 1.00 86.44 102 TYR A CA 1
ATOM 818 C C . TYR A 1 102 ? -7.305 6.025 12.640 1.00 86.44 102 TYR A C 1
ATOM 820 O O . TYR A 1 102 ? -8.049 5.779 13.586 1.00 86.44 102 TYR A O 1
ATOM 828 N N . ALA A 1 103 ? -6.005 5.718 12.656 1.00 85.88 103 ALA A N 1
ATOM 829 C CA . ALA A 1 103 ? -5.355 5.136 13.828 1.00 85.88 103 ALA A CA 1
ATOM 830 C C . ALA A 1 103 ? -5.447 6.079 15.039 1.00 85.88 103 ALA A C 1
ATOM 832 O O . ALA A 1 103 ? -5.914 5.650 16.091 1.00 85.88 103 ALA A O 1
ATOM 833 N N . SER A 1 104 ? -5.104 7.359 14.859 1.00 85.31 104 SER A N 1
ATOM 834 C CA . SER A 1 104 ? -5.208 8.380 15.909 1.00 85.31 104 SER A CA 1
ATOM 835 C C . SER A 1 104 ? -6.650 8.576 16.388 1.00 85.31 104 SER A C 1
ATOM 837 O O . SER A 1 104 ? -6.902 8.636 17.586 1.00 85.31 104 SER A O 1
ATOM 839 N N . ASN A 1 105 ? -7.630 8.585 15.476 1.00 82.94 105 ASN A N 1
ATOM 840 C CA . ASN A 1 105 ? -9.041 8.708 15.856 1.00 82.94 105 ASN A CA 1
ATOM 841 C C . ASN A 1 105 ? -9.556 7.512 16.676 1.00 82.94 105 ASN A C 1
ATOM 843 O O . ASN A 1 105 ? -10.413 7.687 17.541 1.00 82.94 105 ASN A O 1
ATOM 847 N N . ILE A 1 106 ? -9.093 6.291 16.387 1.00 82.62 106 ILE A N 1
ATOM 848 C CA . ILE A 1 106 ? -9.474 5.089 17.149 1.00 82.62 106 ILE A CA 1
ATOM 849 C C . ILE A 1 106 ? -8.838 5.111 18.543 1.00 82.62 106 ILE A C 1
ATOM 851 O O . ILE A 1 106 ? -9.487 4.705 19.505 1.00 82.62 106 ILE A O 1
ATOM 855 N N . GLU A 1 107 ? -7.591 5.572 18.643 1.00 75.81 107 GLU A N 1
ATOM 856 C CA . GLU A 1 107 ? -6.863 5.711 19.905 1.00 75.81 107 GLU A CA 1
ATOM 857 C C . GLU A 1 107 ? -7.532 6.735 20.827 1.00 75.81 107 GLU A C 1
ATOM 859 O O . GLU A 1 107 ? -7.905 6.368 21.938 1.00 75.81 107 GLU A O 1
ATOM 864 N N . ASN A 1 108 ? -7.832 7.942 20.332 1.00 73.38 108 ASN A N 1
ATOM 865 C CA . ASN A 1 108 ? -8.539 8.968 21.110 1.00 73.38 108 ASN A CA 1
ATOM 866 C C . ASN A 1 108 ? -9.886 8.458 21.644 1.00 73.38 108 ASN A C 1
ATOM 868 O O . ASN A 1 108 ? -10.155 8.552 22.834 1.00 73.38 108 ASN A O 1
ATOM 872 N N . LYS A 1 109 ? -10.693 7.788 20.807 1.00 68.94 109 LYS A N 1
ATOM 873 C CA . LYS A 1 109 ? -11.970 7.196 21.248 1.00 68.94 109 LYS A CA 1
ATOM 874 C C . LYS A 1 109 ? -11.821 6.119 22.326 1.00 68.94 109 LYS A C 1
ATOM 876 O O . LYS A 1 109 ? -12.778 5.860 23.048 1.00 68.94 109 LYS A O 1
ATOM 881 N N . ARG A 1 110 ? -10.689 5.406 22.376 1.00 62.78 110 ARG A N 1
ATOM 882 C CA . ARG A 1 110 ? -10.429 4.420 23.437 1.00 62.78 110 ARG A CA 1
ATOM 883 C C . ARG A 1 110 ? -10.025 5.100 24.737 1.00 62.78 110 ARG A C 1
ATOM 885 O O . ARG A 1 110 ? -10.430 4.608 25.781 1.00 62.78 110 ARG A O 1
ATOM 892 N N . VAL A 1 111 ? -9.263 6.190 24.659 1.00 59.94 111 VAL A N 1
ATOM 893 C CA . VAL A 1 111 ? -8.906 7.013 25.822 1.00 59.94 111 VAL A CA 1
ATOM 894 C C . VAL A 1 111 ? -10.173 7.633 26.426 1.00 59.94 111 VAL A C 1
ATOM 896 O O . VAL A 1 111 ? -10.456 7.372 27.591 1.00 59.94 111 VAL A O 1
ATOM 899 N N . ASP A 1 112 ? -11.023 8.268 25.607 1.00 56.91 112 ASP A N 1
ATOM 900 C CA . ASP A 1 112 ? -12.325 8.829 26.022 1.00 56.91 112 ASP A CA 1
ATOM 901 C C . ASP A 1 112 ? -13.258 7.804 26.698 1.00 56.91 112 ASP A C 1
ATOM 903 O O . ASP A 1 112 ? -14.067 8.155 27.549 1.00 56.91 112 ASP A O 1
ATOM 907 N N . LEU A 1 113 ? -13.199 6.522 26.312 1.00 53.59 113 LEU A N 1
ATOM 908 C CA . LEU A 1 113 ? -14.081 5.488 26.874 1.00 53.59 113 LEU A CA 1
ATOM 909 C C . LEU A 1 113 ? -13.577 4.932 28.219 1.00 53.59 113 LEU A C 1
ATOM 911 O O . LEU A 1 113 ? -14.350 4.309 28.946 1.00 53.59 113 LEU A O 1
ATOM 915 N N . PHE A 1 114 ? -12.293 5.120 28.537 1.00 51.25 114 PHE A N 1
ATOM 916 C CA . PHE A 1 114 ? -11.705 4.738 29.825 1.00 51.25 114 PHE A CA 1
ATOM 917 C C . PHE A 1 114 ? -11.681 5.899 30.833 1.00 51.25 114 PHE A C 1
ATOM 919 O O . PHE A 1 114 ? -11.646 5.640 32.036 1.00 51.25 114 PHE A O 1
ATOM 926 N N . GLU A 1 115 ? -11.796 7.148 30.375 1.00 45.84 115 GLU A N 1
ATOM 927 C CA . GLU A 1 115 ? -12.176 8.296 31.206 1.00 45.84 115 GLU A CA 1
ATOM 928 C C . GLU A 1 115 ? -13.704 8.312 31.404 1.00 45.84 115 GLU A C 1
ATOM 930 O O . GLU A 1 115 ? -14.467 8.954 30.685 1.00 45.84 115 GLU A O 1
ATOM 935 N N . GLY A 1 116 ? -14.189 7.576 32.411 1.00 41.22 116 GLY A N 1
ATOM 936 C CA . GLY A 1 116 ? -15.510 7.857 32.989 1.00 41.22 116 GLY A CA 1
ATOM 937 C C . GLY A 1 116 ? -15.599 9.324 33.452 1.00 41.22 116 GLY A C 1
ATOM 938 O O . GLY A 1 116 ? -14.562 9.955 33.631 1.00 41.22 116 GLY A O 1
ATOM 939 N N . PRO A 1 117 ? -16.807 9.891 33.652 1.00 45.06 117 PRO A N 1
ATOM 940 C CA . PRO A 1 117 ? -17.004 11.329 33.840 1.00 45.06 117 PRO A CA 1
ATOM 941 C C . PRO A 1 117 ? -16.251 11.828 35.077 1.00 45.06 117 PRO A C 1
ATOM 943 O O . PRO A 1 117 ? -16.724 11.702 36.204 1.00 45.06 117 PRO A O 1
ATOM 946 N N . GLY A 1 118 ? -15.067 12.374 34.843 1.00 41.03 118 GLY A N 1
ATOM 947 C CA . GLY A 1 118 ? -14.121 12.779 35.864 1.00 41.03 118 GLY A CA 1
ATOM 948 C C . GLY A 1 118 ? -13.064 13.652 35.217 1.00 41.03 118 GLY A C 1
ATOM 949 O O . GLY A 1 118 ? -12.000 13.173 34.872 1.00 41.03 118 GLY A O 1
ATOM 950 N N . GLU A 1 119 ? -13.437 14.916 35.030 1.00 39.97 119 GLU A N 1
ATOM 951 C CA . GLU A 1 119 ? -12.543 16.075 35.033 1.00 39.97 119 GLU A CA 1
ATOM 952 C C . GLU A 1 119 ? -11.251 16.004 34.202 1.00 39.97 119 GLU A C 1
ATOM 954 O O . GLU A 1 119 ? -10.198 15.608 34.678 1.00 39.97 119 GLU A O 1
ATOM 959 N N . GLY A 1 120 ? -11.316 16.658 33.039 1.00 36.88 120 GLY A N 1
ATOM 960 C CA . GLY A 1 120 ? -10.365 17.719 32.721 1.00 36.88 120 GLY A CA 1
ATOM 961 C C . GLY A 1 120 ? -9.043 17.288 32.090 1.00 36.88 120 GLY A C 1
ATOM 962 O O . GLY A 1 120 ? -8.137 16.820 32.761 1.00 36.88 120 GLY A O 1
ATOM 963 N N . PHE A 1 121 ? -8.901 17.640 30.809 1.00 46.00 121 PHE A N 1
ATOM 964 C CA . PHE A 1 121 ? -7.675 18.209 30.238 1.00 46.00 121 PHE A CA 1
ATOM 965 C C . PHE A 1 121 ? -6.353 17.657 30.801 1.00 46.00 121 PHE A C 1
ATOM 967 O O . PHE A 1 121 ? -5.664 18.333 31.559 1.00 46.00 121 PHE A O 1
ATOM 974 N N . ALA A 1 122 ? -5.937 16.479 30.342 1.00 42.19 122 ALA A N 1
ATOM 975 C CA . ALA A 1 122 ? -4.561 16.011 30.514 1.00 42.19 122 ALA A CA 1
ATOM 976 C C . ALA A 1 122 ? -3.740 16.152 29.216 1.00 42.19 122 ALA A C 1
ATOM 978 O O . ALA A 1 122 ? -2.944 15.282 28.868 1.00 42.19 122 ALA A O 1
ATOM 979 N N . GLU A 1 123 ? -3.892 17.274 28.505 1.00 43.50 123 GLU A N 1
ATOM 980 C CA . GLU A 1 123 ? -2.912 17.729 27.509 1.00 43.50 123 GLU A CA 1
ATOM 981 C C . GLU A 1 123 ? -1.780 18.493 28.229 1.00 43.50 123 GLU A C 1
ATOM 983 O O . GLU A 1 123 ? -1.633 19.693 28.060 1.00 43.50 123 GLU A O 1
ATOM 988 N N . GLU A 1 124 ? -0.995 17.824 29.088 1.00 43.72 124 GLU A N 1
ATOM 989 C CA . GLU A 1 124 ? 0.270 18.407 29.600 1.00 43.72 124 GLU A CA 1
ATOM 990 C C . GLU A 1 124 ? 1.320 17.390 30.097 1.00 43.72 124 GLU A C 1
ATOM 992 O O . GLU A 1 124 ? 2.454 17.762 30.383 1.00 43.72 124 GLU A O 1
ATOM 997 N N . ASN A 1 125 ? 1.053 16.082 30.173 1.00 43.41 125 ASN A N 1
ATOM 998 C CA . ASN A 1 125 ? 1.985 15.204 30.905 1.00 43.41 125 ASN A CA 1
ATOM 999 C C . ASN A 1 125 ? 3.224 14.710 30.115 1.00 43.41 125 ASN A C 1
ATOM 1001 O O . ASN A 1 125 ? 3.912 13.787 30.544 1.00 43.41 125 ASN A O 1
ATOM 1005 N N . GLY A 1 126 ? 3.529 15.307 28.956 1.00 43.03 126 GLY A N 1
ATOM 1006 C CA . GLY A 1 126 ? 4.702 14.961 28.137 1.00 43.03 126 GLY A CA 1
ATOM 1007 C C . GLY A 1 126 ? 5.907 15.900 28.281 1.00 43.03 126 GLY A C 1
ATOM 1008 O O . GLY A 1 126 ? 7.006 15.539 27.864 1.00 43.03 126 GLY A O 1
ATOM 1009 N N . LEU A 1 127 ? 5.728 17.099 28.850 1.00 43.62 127 LEU A N 1
ATOM 1010 C CA . LEU A 1 127 ? 6.755 18.157 28.843 1.00 43.62 127 LEU A CA 1
ATOM 1011 C C . LEU A 1 127 ? 7.383 18.445 30.216 1.00 43.62 127 LEU A C 1
ATOM 1013 O O . LEU A 1 127 ? 8.487 18.985 30.267 1.00 43.62 127 LEU A O 1
ATOM 1017 N N . LEU A 1 128 ? 6.759 18.029 31.322 1.00 49.34 128 LEU A N 1
ATOM 1018 C CA . LEU A 1 128 ? 7.258 18.331 32.672 1.00 49.34 128 LEU A CA 1
ATOM 1019 C C . LEU A 1 128 ? 8.325 17.350 33.191 1.00 49.34 128 LEU A C 1
ATOM 1021 O O . LEU A 1 128 ? 9.088 17.696 34.092 1.00 49.34 128 LEU A O 1
ATOM 1025 N N . ALA A 1 129 ? 8.458 16.160 32.594 1.00 43.88 129 ALA A N 1
ATOM 1026 C CA . ALA A 1 129 ? 9.438 15.159 33.032 1.00 43.88 129 ALA A CA 1
ATOM 1027 C C . ALA A 1 129 ? 10.903 15.526 32.708 1.00 43.88 129 ALA A C 1
ATOM 1029 O O . ALA A 1 129 ? 11.824 14.881 33.201 1.00 43.88 129 ALA A O 1
ATOM 1030 N N . SER A 1 130 ? 11.139 16.558 31.891 1.00 47.59 130 SER A N 1
ATOM 1031 C CA . SER A 1 130 ? 12.482 16.870 31.378 1.00 47.59 130 SER A CA 1
ATOM 1032 C C . SER A 1 130 ? 13.293 17.832 32.254 1.00 47.59 130 SER A C 1
ATOM 1034 O O . SER A 1 130 ? 14.478 18.010 31.993 1.00 47.59 130 SER A O 1
ATOM 1036 N N . ASN A 1 131 ? 12.689 18.454 33.276 1.00 50.25 131 ASN A N 1
ATOM 1037 C CA . ASN A 1 131 ? 13.327 19.551 34.022 1.00 50.25 131 ASN A CA 1
ATOM 1038 C C . ASN A 1 131 ? 13.492 19.325 35.533 1.00 50.25 131 ASN A C 1
ATOM 1040 O O . ASN A 1 131 ? 13.969 20.228 36.220 1.00 50.25 131 ASN A O 1
ATOM 1044 N N . MET A 1 132 ? 13.155 18.149 36.068 1.00 47.91 132 MET A N 1
ATOM 1045 C CA . MET A 1 132 ? 13.403 17.846 37.482 1.00 47.91 132 MET A CA 1
ATOM 1046 C C . MET A 1 132 ? 14.690 17.031 37.633 1.00 47.91 132 MET A C 1
ATOM 1048 O O . MET A 1 132 ? 14.784 15.890 37.188 1.00 47.91 132 MET A O 1
ATOM 1052 N N . SER A 1 133 ? 15.707 17.632 38.255 1.00 59.09 133 SER A N 1
ATOM 1053 C CA . SER A 1 133 ? 16.954 16.944 38.601 1.00 59.09 133 SER A CA 1
ATOM 1054 C C . SER A 1 133 ? 16.687 15.895 39.683 1.00 59.09 133 SER A C 1
ATOM 1056 O O . SER A 1 133 ? 15.962 16.170 40.640 1.00 59.09 133 SER A O 1
ATOM 1058 N N . ASN A 1 134 ? 17.321 14.720 39.576 1.00 53.16 134 ASN A N 1
ATOM 1059 C CA . ASN A 1 134 ? 17.204 13.603 40.529 1.00 53.16 134 ASN A CA 1
ATOM 1060 C C . ASN A 1 134 ? 17.382 14.013 42.006 1.00 53.16 134 ASN A C 1
ATOM 1062 O O . ASN A 1 134 ? 16.880 13.328 42.894 1.00 53.16 134 ASN A O 1
ATOM 1066 N N . GLN A 1 135 ? 18.054 15.136 42.285 1.00 56.41 135 GLN A N 1
ATOM 1067 C CA . GLN A 1 135 ? 18.198 15.664 43.644 1.00 56.41 135 GLN A CA 1
ATOM 1068 C C . GLN A 1 135 ? 16.885 16.214 44.235 1.00 56.41 135 GLN A C 1
ATOM 1070 O O . GLN A 1 135 ? 16.672 16.075 45.433 1.00 56.41 135 GLN A O 1
ATOM 1075 N N . GLN A 1 136 ? 15.969 16.768 43.428 1.00 57.47 136 GLN A N 1
ATOM 1076 C CA . GLN A 1 136 ? 14.667 17.252 43.920 1.00 57.47 136 GLN A CA 1
ATOM 1077 C C . GLN A 1 136 ? 13.696 16.114 44.254 1.00 57.47 136 GLN A C 1
ATOM 1079 O O . GLN A 1 136 ? 12.903 16.247 45.183 1.00 57.47 136 GLN A O 1
ATOM 1084 N N . LEU A 1 137 ? 13.787 14.983 43.546 1.00 59.84 137 LEU A N 1
ATOM 1085 C CA . LEU A 1 137 ? 12.965 13.800 43.821 1.00 59.84 137 LEU A CA 1
ATOM 1086 C C . LEU A 1 137 ? 13.329 13.147 45.164 1.00 59.84 137 LEU A C 1
ATOM 1088 O O . LEU A 1 137 ? 12.446 12.665 45.869 1.00 59.84 137 LEU A O 1
ATOM 1092 N N . MET A 1 138 ? 14.611 13.170 45.549 1.00 57.16 138 MET A N 1
ATOM 1093 C CA . MET A 1 138 ? 15.047 12.632 46.843 1.00 57.16 138 MET A CA 1
ATOM 1094 C C . MET A 1 138 ? 14.647 13.534 48.022 1.00 57.16 138 MET A C 1
ATOM 1096 O O . MET A 1 138 ? 14.214 13.025 49.053 1.00 57.16 138 MET A O 1
ATOM 1100 N N . ASP A 1 139 ? 14.729 14.859 47.869 1.00 56.84 139 ASP A N 1
ATOM 1101 C CA . ASP A 1 139 ? 14.386 15.811 48.940 1.00 56.84 139 ASP A CA 1
ATOM 1102 C C . ASP A 1 139 ? 12.878 15.803 49.266 1.00 56.84 139 ASP A C 1
ATOM 1104 O O . ASP A 1 139 ? 12.477 15.917 50.425 1.00 56.84 139 ASP A O 1
ATOM 1108 N N . GLN A 1 140 ? 12.030 15.608 48.248 1.00 54.44 140 GLN A N 1
ATOM 1109 C CA . GLN A 1 140 ? 10.578 15.511 48.419 1.00 54.44 140 GLN A CA 1
ATOM 1110 C C . GLN A 1 140 ? 10.144 14.164 49.026 1.00 54.44 140 GLN A C 1
ATOM 1112 O O . GLN A 1 140 ? 9.159 14.116 49.760 1.00 54.44 140 GLN A O 1
ATOM 1117 N N . GLY A 1 141 ? 10.900 13.086 48.780 1.00 54.94 141 GLY A N 1
ATOM 1118 C CA . GLY A 1 141 ? 10.652 11.771 49.379 1.00 54.94 141 GLY A CA 1
ATOM 1119 C C . GLY A 1 141 ? 10.921 11.725 50.886 1.00 54.94 141 GLY A C 1
ATOM 1120 O O . GLY A 1 141 ? 10.174 11.082 51.618 1.00 54.94 141 GLY A O 1
ATOM 1121 N N . ASN A 1 142 ? 11.933 12.454 51.369 1.00 54.25 142 ASN A N 1
ATOM 1122 C CA . ASN A 1 142 ? 12.284 12.458 52.794 1.00 54.25 142 ASN A CA 1
ATOM 1123 C C . ASN A 1 142 ? 11.364 13.325 53.668 1.00 54.25 142 ASN A C 1
ATOM 1125 O O . ASN A 1 142 ? 11.248 13.047 54.855 1.00 54.25 142 ASN A O 1
ATOM 1129 N N . ARG A 1 143 ? 10.685 14.344 53.121 1.00 54.00 143 ARG A N 1
ATOM 1130 C CA . ARG A 1 143 ? 9.756 15.175 53.919 1.00 54.00 143 ARG A CA 1
ATOM 1131 C C . ARG A 1 143 ? 8.440 14.482 54.242 1.00 54.00 143 ARG A C 1
ATOM 1133 O O . ARG A 1 143 ? 7.835 14.792 55.256 1.00 54.00 143 ARG A O 1
ATOM 1140 N N . MET A 1 144 ? 8.013 13.538 53.409 1.00 52.03 144 MET A N 1
ATOM 1141 C CA . MET A 1 144 ? 6.730 12.854 53.582 1.00 52.03 144 MET A CA 1
ATOM 1142 C C . MET A 1 144 ? 6.777 11.748 54.654 1.00 52.03 144 MET A C 1
ATOM 1144 O O . MET A 1 144 ? 5.736 11.220 55.026 1.00 52.03 144 MET A O 1
ATOM 1148 N N . MET A 1 145 ? 7.970 11.384 55.142 1.00 52.38 145 MET A N 1
ATOM 1149 C CA . MET A 1 145 ? 8.152 10.293 56.109 1.00 52.38 145 MET A CA 1
ATOM 1150 C C . MET A 1 145 ? 8.137 10.766 57.576 1.00 52.38 145 MET A C 1
ATOM 1152 O O . MET A 1 145 ? 7.862 9.956 58.453 1.00 52.38 145 MET A O 1
ATOM 1156 N N . ASP A 1 146 ? 8.369 12.057 57.844 1.00 52.66 146 ASP A N 1
ATOM 1157 C CA . ASP A 1 146 ? 8.369 12.629 59.208 1.00 52.66 146 ASP A CA 1
ATOM 1158 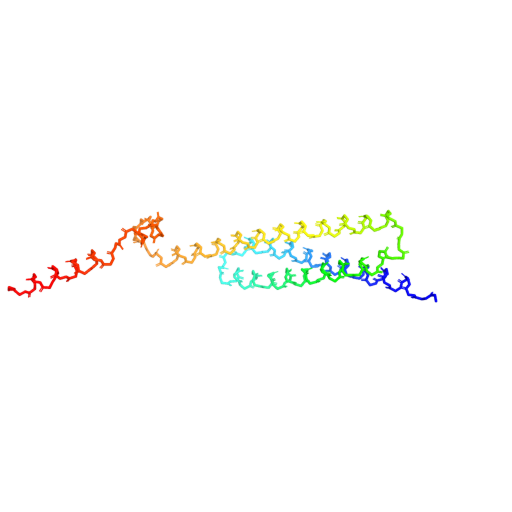C C . ASP A 1 146 ? 6.965 13.043 59.700 1.00 52.66 146 ASP A C 1
ATOM 1160 O O . ASP A 1 146 ? 6.752 13.227 60.893 1.00 52.66 146 ASP A O 1
ATOM 1164 N N . GLU A 1 147 ? 5.971 13.170 58.812 1.00 54.44 147 GLU A N 1
ATOM 1165 C CA . GLU A 1 147 ? 4.610 13.606 59.188 1.00 54.44 147 GLU A CA 1
ATOM 1166 C C . GLU A 1 147 ? 3.681 12.454 59.617 1.00 54.44 147 GLU A C 1
ATOM 1168 O O . GLU A 1 147 ? 2.509 12.687 59.904 1.00 54.44 147 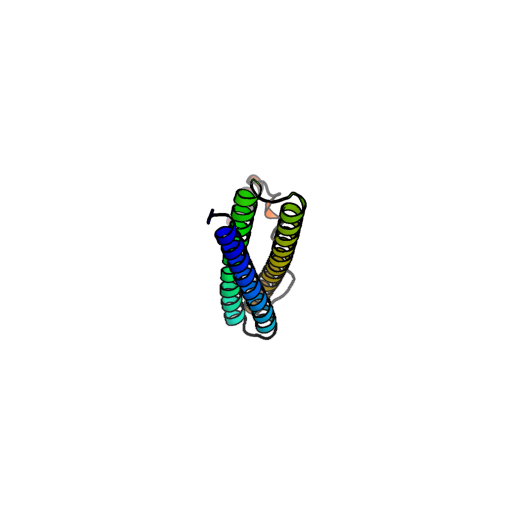GLU A O 1
ATOM 1173 N N . THR A 1 148 ? 4.178 11.210 59.671 1.00 55.47 148 THR A N 1
ATOM 1174 C CA . THR A 1 148 ? 3.365 10.040 60.074 1.00 55.47 148 THR A CA 1
ATOM 1175 C C . THR A 1 148 ? 3.698 9.501 61.471 1.00 55.47 148 THR A C 1
ATOM 1177 O O . THR A 1 148 ? 3.133 8.485 61.867 1.00 55.47 148 THR A O 1
ATOM 1180 N N . ASP A 1 149 ? 4.566 10.179 62.229 1.00 54.12 149 ASP A N 1
ATOM 1181 C CA . ASP A 1 149 ? 4.848 9.861 63.637 1.00 54.12 149 ASP A CA 1
ATOM 1182 C C . ASP A 1 149 ? 4.390 11.026 64.542 1.00 54.12 149 ASP A C 1
ATOM 1184 O O . ASP A 1 149 ? 5.181 11.835 65.029 1.00 54.12 149 ASP A O 1
ATOM 1188 N N . GLN A 1 150 ? 3.066 11.138 64.710 1.00 44.06 150 GLN A N 1
ATOM 1189 C CA . GLN A 1 150 ? 2.403 11.760 65.867 1.00 44.06 150 GLN A CA 1
ATOM 1190 C C . GLN A 1 150 ? 1.181 10.938 66.274 1.00 44.06 150 GLN A C 1
ATOM 1192 O O . GLN A 1 150 ? 0.394 10.559 65.377 1.00 44.0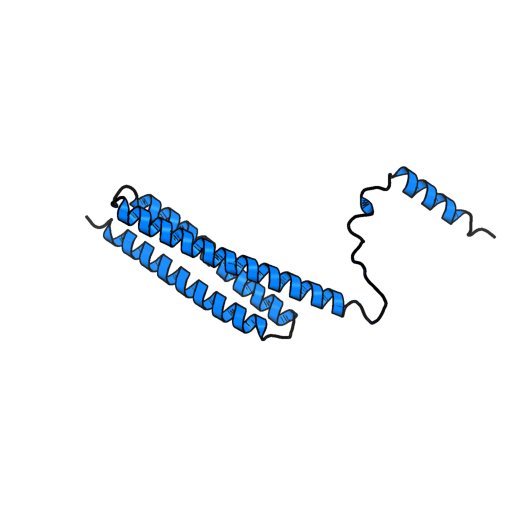6 150 GLN A O 1
#